Protein AF-A0A807N5H0-F1 (afdb_monomer_lite)

Radius of gyration: 20.41 Å; chains: 1; bounding box: 46×22×78 Å

Secondary structure (DSSP, 8-state):
---HHHHHHHHHHHHHHHHHHS--B-----S-GGG---------BTT-SS-GGG---HHHHHHHHHHHHHHHHHHHHHHSS--HHHHHHHHHHHHHHHHHHHHH----GGGGHHHHHHHHHHHHHHHHHHHHHHHHHHHHHHHHHT-

Structure (mmCIF, N/CA/C/O backbone):
data_AF-A0A807N5H0-F1
#
_entry.id   AF-A0A807N5H0-F1
#
loop_
_atom_site.group_PDB
_atom_site.id
_atom_site.type_symbol
_atom_site.label_atom_id
_atom_site.label_alt_id
_atom_site.label_comp_id
_atom_site.label_asym_id
_atom_site.label_entity_id
_atom_site.label_seq_id
_atom_site.pdbx_PDB_ins_code
_atom_site.Cartn_x
_atom_site.Cartn_y
_atom_site.Cartn_z
_atom_site.occupancy
_atom_site.B_iso_or_equiv
_atom_site.auth_seq_id
_atom_site.auth_comp_id
_atom_site.auth_asym_id
_atom_site.auth_atom_id
_atom_site.pdbx_PDB_model_num
ATOM 1 N N . MET A 1 1 ? -18.962 -4.324 16.996 1.00 53.59 1 MET A N 1
ATOM 2 C CA . MET A 1 1 ? -19.120 -3.807 15.615 1.00 53.59 1 MET A CA 1
ATOM 3 C C . MET A 1 1 ? -18.219 -4.631 14.702 1.00 53.59 1 MET A C 1
ATOM 5 O O . MET A 1 1 ? -17.101 -4.920 15.112 1.00 53.59 1 MET A O 1
ATOM 9 N N . LYS A 1 2 ? -18.699 -5.095 13.535 1.00 61.84 2 LYS A N 1
ATOM 10 C CA . LYS A 1 2 ? -17.881 -5.902 12.603 1.00 61.84 2 LYS A CA 1
ATOM 11 C C . LYS A 1 2 ? -16.614 -5.105 12.244 1.00 61.84 2 LYS A C 1
ATOM 13 O O . LYS A 1 2 ? -16.698 -3.897 12.076 1.00 61.84 2 LYS A O 1
ATOM 18 N N . ARG A 1 3 ? -15.444 -5.746 12.161 1.00 73.44 3 ARG A N 1
ATOM 19 C CA . ARG A 1 3 ? -14.145 -5.116 11.812 1.00 73.44 3 ARG A CA 1
ATOM 20 C C . ARG A 1 3 ? -13.911 -5.039 10.292 1.00 73.44 3 ARG A C 1
ATOM 22 O O . ARG A 1 3 ? -12.782 -4.969 9.825 1.00 73.44 3 ARG A O 1
ATOM 29 N N . TRP A 1 4 ? -14.999 -5.050 9.524 1.00 85.31 4 TRP A N 1
ATOM 30 C CA . TRP A 1 4 ? -15.064 -4.946 8.063 1.00 85.31 4 TRP A CA 1
ATOM 31 C C . TRP A 1 4 ? -14.181 -3.853 7.451 1.00 85.31 4 TRP A C 1
ATOM 33 O O . TRP A 1 4 ? -13.435 -4.163 6.534 1.00 85.31 4 TRP A O 1
ATOM 43 N N . LEU A 1 5 ? -14.191 -2.617 7.966 1.00 87.50 5 LEU A N 1
ATOM 44 C CA . LEU A 1 5 ? -13.346 -1.539 7.425 1.00 87.50 5 LEU A CA 1
ATOM 45 C C . LEU A 1 5 ? -11.851 -1.866 7.524 1.00 87.50 5 LEU A C 1
ATOM 47 O O . LEU A 1 5 ? -11.116 -1.656 6.565 1.00 87.50 5 LEU A O 1
ATOM 51 N N . GLY A 1 6 ? -11.415 -2.432 8.652 1.00 86.50 6 GLY A N 1
ATOM 52 C CA . GLY A 1 6 ? -10.033 -2.875 8.806 1.00 86.50 6 GLY A CA 1
ATOM 53 C C . GLY A 1 6 ? -9.691 -4.044 7.885 1.00 86.50 6 GLY A C 1
ATOM 54 O O . GLY A 1 6 ? -8.608 -4.067 7.310 1.00 86.50 6 GLY A O 1
ATOM 55 N N . ALA A 1 7 ? -10.610 -4.998 7.706 1.00 89.94 7 ALA A N 1
ATOM 56 C CA . ALA A 1 7 ? -10.403 -6.118 6.788 1.00 89.94 7 ALA A CA 1
ATOM 57 C C . ALA A 1 7 ? -10.258 -5.634 5.337 1.00 89.94 7 ALA A C 1
ATOM 59 O O . ALA A 1 7 ? -9.343 -6.057 4.640 1.00 89.94 7 ALA A O 1
ATOM 60 N N . VAL A 1 8 ? -11.104 -4.691 4.913 1.00 91.50 8 VAL A N 1
ATOM 61 C CA . VAL A 1 8 ? -11.033 -4.056 3.589 1.00 91.50 8 VAL A CA 1
ATOM 62 C C . VAL A 1 8 ? -9.710 -3.306 3.407 1.00 91.50 8 VAL A C 1
ATOM 64 O O . VAL A 1 8 ? -9.056 -3.478 2.382 1.00 91.50 8 VAL A O 1
ATOM 67 N N . ALA A 1 9 ? -9.268 -2.542 4.413 1.00 90.25 9 ALA A N 1
ATOM 68 C CA . ALA A 1 9 ? -7.985 -1.842 4.362 1.00 90.25 9 ALA A CA 1
ATOM 69 C C . ALA A 1 9 ? -6.807 -2.812 4.172 1.00 90.25 9 ALA A C 1
ATOM 71 O O . ALA A 1 9 ? -5.931 -2.566 3.342 1.00 90.25 9 ALA A O 1
ATOM 72 N N . VAL A 1 10 ? -6.807 -3.942 4.888 1.00 92.38 10 VAL A N 1
ATOM 73 C CA . VAL A 1 10 ? -5.768 -4.975 4.752 1.00 92.38 10 VAL A CA 1
ATOM 74 C C . VAL A 1 10 ? -5.821 -5.651 3.385 1.00 92.38 10 VAL A C 1
ATOM 76 O O . VAL A 1 10 ? -4.774 -5.826 2.773 1.00 92.38 10 VAL A O 1
ATOM 79 N N . VAL A 1 11 ? -7.009 -5.984 2.874 1.00 93.94 11 VAL A N 1
ATOM 80 C CA . VAL A 1 11 ? -7.160 -6.585 1.537 1.00 93.94 11 VAL A CA 1
ATOM 81 C C . VAL A 1 11 ? -6.594 -5.666 0.457 1.00 93.94 11 VAL A C 1
ATOM 83 O O . VAL A 1 11 ? -5.825 -6.127 -0.382 1.00 93.94 11 VAL A O 1
ATOM 86 N N . PHE A 1 12 ? -6.900 -4.366 0.503 1.00 92.75 12 PHE A N 1
ATOM 87 C CA . PHE A 1 12 ? -6.328 -3.407 -0.444 1.00 92.75 12 PHE A CA 1
ATOM 88 C C . PHE A 1 12 ? -4.811 -3.269 -0.301 1.00 92.75 12 PHE A C 1
ATOM 90 O O . PHE A 1 12 ? -4.119 -3.236 -1.314 1.00 92.75 12 PHE A O 1
ATOM 97 N N . ALA A 1 13 ? -4.283 -3.243 0.926 1.00 89.94 13 ALA A N 1
ATOM 98 C CA . ALA A 1 13 ? -2.841 -3.156 1.151 1.00 89.94 13 ALA A CA 1
ATOM 99 C C . ALA A 1 13 ? -2.106 -4.390 0.601 1.00 89.94 13 ALA A C 1
ATOM 101 O O . ALA A 1 13 ? -1.120 -4.256 -0.118 1.00 89.94 13 ALA A O 1
ATOM 102 N N . VAL A 1 14 ? -2.614 -5.593 0.890 1.00 93.12 14 VAL A N 1
ATOM 103 C CA . VAL A 1 14 ? -2.054 -6.853 0.379 1.00 93.12 14 VAL A CA 1
ATOM 104 C C . VAL A 1 14 ? -2.151 -6.904 -1.142 1.00 93.12 14 VAL A C 1
ATOM 106 O O . VAL A 1 14 ? -1.162 -7.220 -1.794 1.00 93.12 14 VAL A O 1
ATOM 109 N N . GLY A 1 15 ? -3.300 -6.538 -1.716 1.00 89.75 15 GLY A N 1
ATOM 110 C CA . GLY A 1 15 ? -3.468 -6.443 -3.166 1.00 89.75 15 GLY A CA 1
ATOM 111 C C . GLY A 1 15 ? -2.465 -5.480 -3.800 1.00 89.75 15 GLY A C 1
ATOM 112 O O . GLY A 1 15 ? -1.842 -5.822 -4.798 1.00 89.75 15 GLY A O 1
ATOM 113 N N . GLY A 1 16 ? -2.242 -4.316 -3.183 1.00 85.75 16 GLY A N 1
ATOM 114 C CA . GLY A 1 16 ? -1.235 -3.353 -3.622 1.00 85.75 16 GLY A CA 1
ATOM 115 C C . GLY A 1 16 ? 0.179 -3.936 -3.608 1.00 85.75 16 GLY A C 1
ATOM 116 O O . GLY A 1 16 ? 0.886 -3.808 -4.601 1.00 85.75 16 GLY A O 1
ATOM 117 N N . VAL A 1 17 ? 0.577 -4.624 -2.529 1.00 87.94 17 VAL A N 1
ATOM 118 C CA . VAL A 1 17 ? 1.897 -5.281 -2.440 1.00 87.94 17 VAL A CA 1
ATOM 119 C C . VAL A 1 17 ? 2.036 -6.381 -3.490 1.00 87.94 17 VAL A C 1
ATOM 121 O O . VAL A 1 17 ? 3.078 -6.491 -4.123 1.00 87.94 17 VAL A O 1
ATOM 124 N N . VAL A 1 18 ? 0.994 -7.184 -3.715 1.00 87.44 18 VAL A N 1
ATOM 125 C CA . VAL A 1 18 ? 1.017 -8.222 -4.755 1.00 87.44 18 VAL A CA 1
ATOM 126 C C . VAL A 1 18 ? 1.212 -7.593 -6.129 1.00 87.44 18 VAL A C 1
ATOM 128 O O . VAL A 1 18 ? 2.074 -8.042 -6.872 1.00 87.44 18 VAL A O 1
ATOM 131 N N . VAL A 1 19 ? 0.475 -6.528 -6.447 1.00 82.00 19 VAL A N 1
ATOM 132 C CA . VAL A 1 19 ? 0.621 -5.801 -7.716 1.00 82.00 19 VAL A CA 1
ATOM 133 C C . VAL A 1 19 ? 2.030 -5.222 -7.871 1.00 82.00 19 VAL A C 1
ATOM 135 O O . VAL A 1 19 ? 2.587 -5.302 -8.959 1.00 82.00 19 VAL A O 1
ATOM 138 N N . MET A 1 20 ? 2.631 -4.715 -6.791 1.00 78.56 20 MET A N 1
ATOM 139 C CA . MET A 1 20 ? 4.030 -4.268 -6.774 1.00 78.56 20 MET A CA 1
ATOM 140 C C . MET A 1 20 ? 5.035 -5.407 -7.030 1.00 78.56 20 MET A C 1
ATOM 142 O O . MET A 1 20 ? 6.128 -5.160 -7.516 1.00 78.56 20 MET A O 1
ATOM 146 N N . LEU A 1 21 ? 4.701 -6.658 -6.710 1.00 77.69 21 LEU A N 1
ATOM 147 C CA . LEU A 1 21 ? 5.579 -7.812 -6.948 1.00 77.69 21 LEU A CA 1
ATOM 148 C C . LEU A 1 21 ? 5.399 -8.439 -8.337 1.00 77.69 21 LEU A C 1
ATOM 150 O O . LEU A 1 21 ? 6.204 -9.290 -8.723 1.00 77.69 21 LEU A O 1
ATOM 154 N N . LEU A 1 22 ? 4.346 -8.079 -9.078 1.00 72.62 22 LEU A N 1
ATOM 155 C CA . LEU A 1 22 ? 4.090 -8.676 -10.383 1.00 72.62 22 LEU A CA 1
ATOM 156 C C . LEU A 1 22 ? 5.059 -8.114 -11.435 1.00 72.62 22 LEU A C 1
ATOM 158 O O . LEU A 1 22 ? 5.166 -6.897 -11.582 1.00 72.62 22 LEU A O 1
ATOM 162 N N . PRO A 1 23 ? 5.718 -8.981 -12.228 1.00 55.94 23 PRO A N 1
ATOM 163 C CA . PRO A 1 23 ? 6.517 -8.544 -13.357 1.00 55.94 23 PRO A CA 1
ATOM 164 C C . PRO A 1 23 ? 5.582 -8.005 -14.434 1.00 55.94 23 PRO A C 1
ATOM 166 O O . PRO A 1 23 ? 4.897 -8.739 -15.144 1.00 55.94 23 PRO A O 1
ATOM 169 N N . THR A 1 24 ? 5.543 -6.695 -14.557 1.00 54.00 24 THR A N 1
ATOM 170 C CA . THR A 1 24 ? 4.715 -6.014 -15.537 1.00 54.00 24 THR A CA 1
ATOM 171 C C . THR A 1 24 ? 5.560 -5.639 -16.735 1.00 54.00 24 THR A C 1
ATOM 173 O O . THR A 1 24 ? 6.256 -4.626 -16.747 1.00 54.00 24 THR A O 1
ATOM 176 N N . LEU A 1 25 ? 5.532 -6.509 -17.734 1.00 49.28 25 LEU A N 1
ATOM 177 C CA . LEU A 1 25 ? 6.178 -6.269 -19.012 1.00 49.28 25 LEU A CA 1
ATOM 178 C C . LEU A 1 25 ? 5.384 -5.190 -19.756 1.00 49.28 25 LEU A C 1
ATOM 180 O O . LEU A 1 25 ? 4.268 -5.447 -20.206 1.00 49.28 25 LEU A O 1
ATOM 184 N N . GLU A 1 26 ? 5.945 -3.995 -19.924 1.00 45.53 26 GLU A N 1
ATOM 185 C CA . GLU A 1 26 ? 5.487 -3.131 -21.010 1.00 45.53 26 GLU A CA 1
ATOM 186 C C . GLU A 1 26 ? 5.977 -3.721 -22.332 1.00 45.53 26 GLU A C 1
ATOM 188 O O . GLU A 1 26 ? 7.122 -3.528 -22.736 1.00 45.53 26 GLU A O 1
ATOM 193 N N . MET A 1 27 ? 5.108 -4.465 -23.020 1.00 43.78 27 MET A N 1
ATOM 194 C CA . MET A 1 27 ? 5.329 -4.749 -24.435 1.00 43.78 27 MET A CA 1
ATOM 195 C C . MET A 1 27 ? 5.195 -3.429 -25.201 1.00 43.78 27 MET A C 1
ATOM 197 O O . MET A 1 27 ? 4.091 -2.984 -25.514 1.00 43.78 27 MET A O 1
ATOM 201 N N . ARG A 1 28 ? 6.320 -2.775 -25.496 1.00 45.94 28 ARG A N 1
ATOM 202 C CA . ARG A 1 28 ? 6.358 -1.690 -26.480 1.00 45.94 28 ARG A CA 1
ATOM 203 C C . ARG A 1 28 ? 6.138 -2.284 -27.875 1.00 45.94 28 ARG A C 1
ATOM 205 O O . ARG A 1 28 ? 7.092 -2.635 -28.553 1.00 45.94 28 ARG A O 1
ATOM 212 N N . TRP A 1 29 ? 4.886 -2.350 -28.322 1.00 44.28 29 TRP A N 1
ATOM 213 C CA . TRP A 1 29 ? 4.496 -2.731 -29.692 1.00 44.28 29 TRP A CA 1
ATOM 214 C C . TRP A 1 29 ? 4.761 -1.623 -30.733 1.00 44.28 29 TRP A C 1
ATOM 216 O O . TRP A 1 29 ? 4.001 -1.457 -31.680 1.00 44.28 29 TRP A O 1
ATOM 226 N N . LEU A 1 30 ? 5.807 -0.811 -30.560 1.00 47.88 30 LEU A N 1
ATOM 227 C CA . LEU A 1 30 ? 6.055 0.355 -31.422 1.00 47.88 30 LEU A CA 1
ATOM 228 C C . LEU A 1 30 ? 6.751 0.017 -32.750 1.00 47.88 30 LEU A C 1
ATOM 230 O O . LEU A 1 30 ? 7.107 0.931 -33.488 1.00 47.88 30 LEU A O 1
ATOM 234 N N . VAL A 1 31 ? 6.945 -1.263 -33.072 1.00 50.22 31 VAL A N 1
ATOM 235 C CA . VAL A 1 31 ? 7.528 -1.677 -34.352 1.00 50.22 31 VAL A CA 1
ATOM 236 C C . VAL A 1 31 ? 6.663 -2.764 -34.971 1.00 50.22 31 VAL A C 1
ATOM 238 O O . VAL A 1 31 ? 6.346 -3.764 -34.330 1.00 50.22 31 VAL A O 1
ATOM 241 N N . ASP A 1 32 ? 6.266 -2.525 -36.218 1.00 47.22 32 ASP A N 1
ATOM 242 C CA . ASP A 1 32 ? 5.498 -3.445 -37.046 1.00 47.22 32 ASP A CA 1
ATOM 243 C C . ASP A 1 32 ? 6.245 -4.795 -37.172 1.00 47.22 32 ASP A C 1
ATOM 245 O O . ASP A 1 32 ? 7.396 -4.816 -37.627 1.00 47.22 32 ASP A O 1
ATOM 249 N N . PRO A 1 33 ? 5.638 -5.926 -36.760 1.00 51.06 33 PRO A N 1
ATOM 250 C CA . PRO A 1 33 ? 6.277 -7.244 -36.787 1.00 51.06 33 PRO A CA 1
ATOM 251 C C . PRO A 1 33 ? 6.634 -7.736 -38.201 1.00 51.06 33 PRO A C 1
ATOM 253 O O . PRO A 1 33 ? 7.370 -8.713 -38.330 1.00 51.06 33 PRO A O 1
ATOM 256 N N . SER A 1 34 ? 6.173 -7.066 -39.263 1.00 58.22 34 SER A N 1
ATOM 257 C CA . SER A 1 34 ? 6.5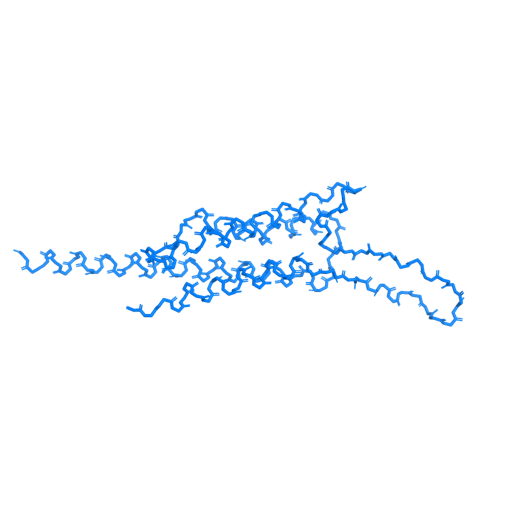59 -7.362 -40.650 1.00 58.22 34 SER A CA 1
ATOM 258 C C . SER A 1 34 ? 7.999 -6.964 -41.013 1.00 58.22 34 SER A C 1
ATOM 260 O O . SER A 1 34 ? 8.509 -7.402 -42.042 1.00 58.22 34 SER A O 1
ATOM 262 N N . LEU A 1 35 ? 8.684 -6.177 -40.174 1.00 61.47 35 LEU A N 1
ATOM 263 C CA . LEU A 1 35 ? 10.023 -5.647 -40.467 1.00 61.47 35 LEU A CA 1
ATOM 264 C C . LEU A 1 35 ? 11.181 -6.599 -40.115 1.00 61.47 35 LEU A C 1
ATOM 266 O O . LEU A 1 35 ? 12.333 -6.263 -40.373 1.00 61.47 35 LEU A O 1
ATOM 270 N N . GLY A 1 36 ? 10.912 -7.775 -39.532 1.00 52.00 36 GLY A N 1
ATOM 271 C CA . GLY A 1 36 ? 11.926 -8.819 -39.295 1.00 52.00 36 GLY A CA 1
ATOM 272 C C . GLY A 1 36 ? 13.061 -8.445 -38.329 1.00 52.00 36 GLY A C 1
ATOM 273 O O . GLY A 1 36 ? 14.027 -9.192 -38.198 1.00 52.00 36 GLY A O 1
ATOM 274 N N . VAL A 1 37 ? 12.963 -7.303 -37.646 1.00 54.66 37 VAL A N 1
ATOM 275 C CA . VAL A 1 37 ? 13.919 -6.882 -36.620 1.00 54.66 37 VAL A CA 1
ATOM 276 C C . VAL A 1 37 ? 13.575 -7.625 -35.333 1.00 54.66 37 VAL A C 1
ATOM 278 O O . VAL A 1 37 ? 12.483 -7.437 -34.795 1.00 54.66 37 VAL A O 1
ATOM 281 N N . GLU A 1 38 ? 14.489 -8.467 -34.834 1.00 48.28 38 GLU A N 1
ATOM 282 C CA . GLU A 1 38 ? 14.388 -9.019 -33.479 1.00 48.28 38 GLU A CA 1
ATOM 283 C C . GLU A 1 38 ? 14.217 -7.852 -32.508 1.00 48.28 38 GLU A C 1
ATOM 285 O O . GLU A 1 38 ? 15.120 -7.037 -32.308 1.00 48.28 38 GLU A O 1
ATOM 290 N N . MET A 1 39 ? 13.010 -7.716 -31.958 1.00 47.00 39 MET A N 1
ATOM 291 C CA . MET A 1 39 ? 12.706 -6.623 -31.053 1.00 47.00 39 MET A CA 1
ATOM 292 C C . MET A 1 39 ? 13.625 -6.764 -29.839 1.00 47.00 39 MET A C 1
ATOM 294 O O . MET A 1 39 ? 13.580 -7.812 -29.184 1.00 47.00 39 MET A O 1
ATOM 298 N N . PRO A 1 40 ? 14.413 -5.740 -29.458 1.00 45.41 40 PRO A N 1
ATOM 299 C CA . PRO A 1 40 ? 14.953 -5.719 -28.118 1.00 45.41 40 PRO A CA 1
ATOM 300 C C . PRO A 1 40 ? 13.736 -5.640 -27.201 1.00 45.41 40 PRO A C 1
ATOM 302 O O . PRO A 1 40 ? 13.116 -4.582 -27.059 1.00 45.41 40 PRO A O 1
ATOM 305 N N . MET A 1 41 ? 13.350 -6.777 -26.615 1.00 42.31 41 MET A N 1
ATOM 306 C CA . MET A 1 41 ? 12.428 -6.800 -25.492 1.00 42.31 41 MET A CA 1
ATOM 307 C C . MET A 1 41 ? 13.108 -6.001 -24.388 1.00 42.31 41 MET A C 1
ATOM 309 O O . MET A 1 41 ? 13.872 -6.523 -23.579 1.00 42.31 41 MET A O 1
ATOM 313 N N . THR A 1 42 ? 12.871 -4.696 -24.380 1.00 43.44 42 THR A N 1
ATOM 314 C CA . THR A 1 42 ? 1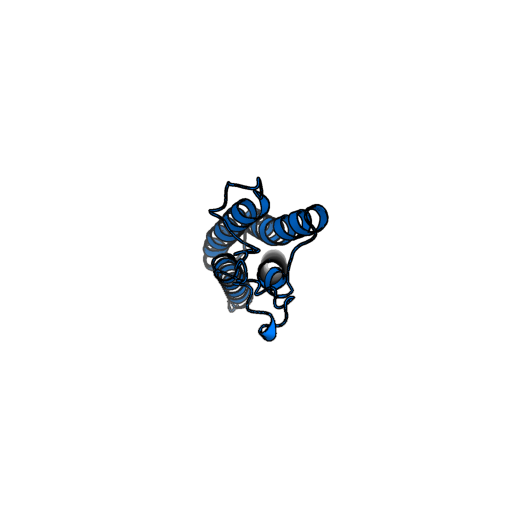3.225 -3.846 -23.262 1.00 43.44 42 THR A CA 1
ATOM 315 C C . THR A 1 42 ? 12.276 -4.276 -22.158 1.00 43.44 42 THR A C 1
ATOM 317 O O . THR A 1 42 ? 11.121 -3.866 -22.116 1.00 43.44 42 THR A O 1
ATOM 320 N N . ARG A 1 43 ? 12.739 -5.195 -21.295 1.00 47.00 43 ARG A N 1
ATOM 321 C CA . ARG A 1 43 ? 12.108 -5.477 -20.003 1.00 47.00 43 ARG A CA 1
ATOM 322 C C . ARG A 1 43 ? 12.113 -4.167 -19.222 1.00 47.00 43 ARG A C 1
ATOM 324 O O . ARG A 1 43 ? 13.033 -3.876 -18.467 1.00 47.00 43 ARG A O 1
ATOM 331 N N . HIS A 1 44 ? 11.110 -3.336 -19.443 1.00 44.22 44 HIS A N 1
ATOM 332 C CA . HIS A 1 44 ? 10.804 -2.220 -18.574 1.00 44.22 44 HIS A CA 1
ATOM 333 C C . HIS A 1 44 ? 9.728 -2.708 -17.628 1.00 44.22 44 HIS A C 1
ATOM 335 O O . HIS A 1 44 ? 8.534 -2.633 -17.897 1.00 44.22 44 HIS A O 1
ATOM 341 N N . SER A 1 45 ? 10.201 -3.300 -16.535 1.00 51.28 45 SER A N 1
ATOM 342 C CA . SER A 1 45 ? 9.382 -3.458 -15.352 1.00 51.28 45 SER A CA 1
ATOM 343 C C . SER A 1 45 ? 9.220 -2.062 -14.747 1.00 51.28 45 SER A C 1
ATOM 345 O O . SER A 1 45 ? 10.201 -1.419 -14.367 1.00 51.28 45 SER A O 1
ATOM 347 N N . TRP A 1 46 ? 7.989 -1.549 -14.712 1.00 55.66 46 TRP A N 1
ATOM 348 C CA . TRP A 1 46 ? 7.681 -0.287 -14.031 1.00 55.66 46 TRP A CA 1
ATOM 349 C C . TRP A 1 46 ? 7.821 -0.400 -12.505 1.00 55.66 46 TRP A C 1
ATOM 351 O O . TRP A 1 46 ? 7.778 0.612 -11.809 1.00 55.66 46 TRP A O 1
ATOM 361 N N . PHE A 1 47 ? 8.045 -1.616 -11.996 1.00 54.94 47 PHE A N 1
ATOM 362 C CA . PHE A 1 47 ? 8.335 -1.912 -10.605 1.00 54.94 47 PHE A CA 1
ATOM 363 C C . PHE A 1 47 ? 9.359 -3.051 -10.521 1.00 54.94 47 PHE A C 1
ATOM 365 O O . PHE A 1 47 ? 9.022 -4.206 -10.275 1.00 54.94 47 PHE A O 1
ATOM 372 N N . ASP A 1 48 ? 10.628 -2.760 -10.813 1.00 55.97 48 ASP A N 1
ATOM 373 C CA . ASP A 1 48 ? 11.703 -3.734 -10.623 1.00 55.97 48 ASP A CA 1
ATOM 374 C C . ASP A 1 48 ? 12.430 -3.446 -9.306 1.00 55.97 48 ASP A C 1
ATOM 376 O O . ASP A 1 48 ? 13.284 -2.558 -9.256 1.00 55.97 48 ASP A O 1
ATOM 380 N N . PRO A 1 49 ? 12.101 -4.159 -8.216 1.00 49.59 49 PRO A N 1
ATOM 381 C CA . PRO A 1 49 ? 12.766 -3.948 -6.938 1.00 49.59 49 PRO A CA 1
ATOM 382 C C . PRO A 1 49 ? 14.229 -4.431 -6.939 1.00 49.59 49 PRO A C 1
ATOM 384 O O . PRO A 1 49 ? 14.927 -4.196 -5.955 1.00 49.59 49 PRO A O 1
ATOM 387 N N . LEU A 1 50 ? 14.694 -5.112 -7.999 1.00 47.25 50 LEU A N 1
ATOM 388 C CA . LEU A 1 50 ? 16.013 -5.751 -8.085 1.00 47.25 50 LEU A CA 1
ATOM 389 C C . LEU A 1 50 ? 16.931 -5.135 -9.159 1.00 47.25 50 LEU A C 1
ATOM 391 O O . LEU A 1 50 ? 18.146 -5.339 -9.103 1.00 47.25 50 LEU A O 1
ATOM 395 N N . LEU A 1 51 ? 16.405 -4.341 -10.101 1.00 48.41 51 LEU A N 1
ATOM 396 C CA . LEU A 1 51 ? 17.203 -3.558 -11.060 1.00 48.41 51 LEU A CA 1
ATOM 397 C C . LEU A 1 51 ? 17.827 -2.326 -10.380 1.00 48.41 51 LEU A C 1
ATOM 399 O O . LEU A 1 51 ? 17.448 -1.178 -10.602 1.00 48.41 51 LEU A O 1
ATOM 403 N N . LEU A 1 52 ? 18.881 -2.564 -9.599 1.00 48.38 52 LEU A N 1
ATOM 404 C CA . LEU A 1 52 ? 19.751 -1.514 -9.045 1.00 48.38 52 LEU A CA 1
ATOM 405 C C . LEU A 1 52 ? 20.510 -0.716 -10.129 1.00 48.38 52 LEU A C 1
ATOM 407 O O . LEU A 1 52 ? 21.124 0.305 -9.830 1.00 48.38 52 LEU A O 1
ATOM 411 N N . GLY A 1 53 ? 20.459 -1.154 -11.392 1.00 41.16 53 GLY A N 1
ATOM 412 C CA . GLY A 1 53 ? 21.274 -0.634 -12.494 1.00 41.16 53 GLY A CA 1
ATOM 413 C C . GLY A 1 53 ? 20.931 0.772 -13.005 1.00 41.16 53 GLY A C 1
ATOM 414 O O . GLY A 1 53 ? 21.702 1.303 -13.794 1.00 41.16 53 GLY A O 1
ATOM 415 N N . TYR A 1 54 ? 19.823 1.389 -12.572 1.00 48.81 54 TYR A N 1
ATOM 416 C CA . TYR A 1 54 ? 19.380 2.709 -13.070 1.00 48.81 54 TYR A CA 1
ATOM 417 C C . TYR A 1 54 ? 18.987 3.722 -11.977 1.00 48.81 54 TYR A C 1
ATOM 419 O O . TYR A 1 54 ? 18.293 4.694 -12.265 1.00 48.81 54 TYR A O 1
ATOM 427 N N . ALA A 1 55 ? 19.410 3.520 -10.721 1.00 50.53 55 ALA A N 1
ATOM 428 C CA . ALA A 1 55 ? 19.113 4.428 -9.598 1.00 50.53 55 ALA A CA 1
ATOM 429 C C . ALA A 1 55 ? 17.607 4.715 -9.359 1.00 50.53 55 ALA A C 1
ATOM 431 O O . ALA A 1 55 ? 17.247 5.719 -8.744 1.00 50.53 55 ALA A O 1
ATOM 432 N N . ARG A 1 56 ? 16.715 3.816 -9.800 1.00 59.16 56 ARG A N 1
ATOM 433 C CA . ARG A 1 56 ? 15.279 3.841 -9.484 1.00 59.16 56 ARG A CA 1
ATOM 434 C C . ARG A 1 56 ? 15.032 3.257 -8.092 1.00 59.16 56 ARG A C 1
ATOM 436 O O . ARG A 1 56 ? 14.665 2.097 -7.936 1.00 59.16 56 ARG A O 1
ATOM 443 N N . PHE A 1 57 ? 15.315 4.052 -7.060 1.00 68.00 57 PHE A N 1
ATOM 444 C CA . PHE A 1 57 ? 15.087 3.671 -5.658 1.00 68.00 57 PHE A CA 1
ATOM 445 C C . PHE A 1 57 ? 13.620 3.804 -5.226 1.00 68.00 57 PHE A C 1
ATOM 447 O O . PHE A 1 57 ? 13.233 3.292 -4.181 1.00 68.00 57 PHE A O 1
ATOM 454 N N . ASP A 1 58 ? 12.792 4.467 -6.025 1.00 72.69 58 ASP A N 1
ATOM 455 C CA . ASP A 1 58 ? 11.370 4.696 -5.790 1.00 72.69 58 ASP A CA 1
ATOM 456 C C . ASP A 1 58 ? 10.563 3.389 -5.706 1.00 72.69 58 ASP A C 1
ATOM 458 O O . ASP A 1 58 ? 9.790 3.199 -4.763 1.00 72.69 58 ASP A O 1
ATOM 462 N N . ALA A 1 59 ? 10.797 2.444 -6.619 1.00 72.12 59 ALA A N 1
ATOM 463 C CA . ALA A 1 59 ? 10.133 1.140 -6.604 1.00 72.12 59 ALA A CA 1
ATOM 464 C C . ALA A 1 59 ? 10.443 0.326 -5.324 1.00 72.12 59 ALA A C 1
ATOM 466 O O . ALA A 1 59 ? 9.506 0.044 -4.567 1.00 72.12 59 ALA A O 1
ATOM 467 N N . PRO A 1 60 ? 11.710 0.007 -4.982 1.00 75.56 60 PRO A N 1
ATOM 468 C CA . PRO A 1 60 ? 12.014 -0.747 -3.765 1.00 75.56 60 PRO A CA 1
ATOM 469 C C . PRO A 1 60 ? 11.623 0.003 -2.482 1.00 75.56 60 PRO A C 1
ATOM 471 O O . PRO A 1 60 ? 11.133 -0.626 -1.543 1.00 75.56 60 PRO A O 1
ATOM 474 N N . LEU A 1 61 ? 11.752 1.336 -2.428 1.00 81.75 61 LEU A N 1
ATOM 475 C CA . LEU A 1 61 ? 11.302 2.117 -1.268 1.00 81.75 61 LEU A CA 1
ATOM 476 C C . LEU A 1 61 ? 9.785 2.042 -1.079 1.00 81.75 61 LEU A C 1
ATOM 478 O O . LEU A 1 61 ? 9.315 1.860 0.046 1.00 81.75 61 LEU A O 1
ATOM 482 N N . SER A 1 62 ? 9.012 2.144 -2.161 1.00 84.12 62 SER A N 1
ATOM 483 C CA . SER A 1 62 ? 7.555 2.029 -2.078 1.00 84.12 62 SER A CA 1
ATOM 484 C C . SER A 1 62 ? 7.104 0.615 -1.696 1.00 84.12 62 SER A C 1
ATOM 486 O O . SER A 1 62 ? 6.144 0.477 -0.940 1.00 84.12 62 SER A O 1
ATOM 488 N N . LEU A 1 63 ? 7.838 -0.424 -2.117 1.00 85.88 63 LEU A N 1
ATOM 489 C CA . LEU A 1 63 ? 7.585 -1.807 -1.712 1.00 85.88 63 LEU A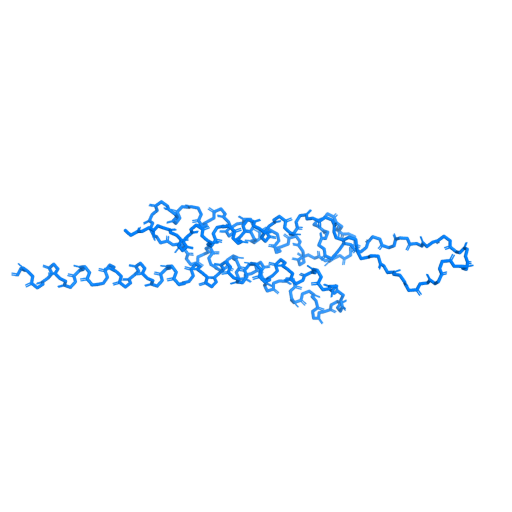 CA 1
ATOM 490 C C . LEU A 1 63 ? 7.812 -1.995 -0.215 1.00 85.88 63 LEU A C 1
ATOM 492 O O . LEU A 1 63 ? 6.952 -2.535 0.477 1.00 85.88 63 LEU A O 1
ATOM 496 N N . ILE A 1 64 ? 8.951 -1.516 0.294 1.00 88.62 64 ILE A N 1
ATOM 497 C CA . ILE A 1 64 ? 9.275 -1.569 1.724 1.00 88.62 64 ILE A CA 1
ATOM 498 C C . ILE A 1 64 ? 8.204 -0.825 2.525 1.00 88.62 64 ILE A C 1
ATOM 500 O O . ILE A 1 64 ? 7.699 -1.353 3.517 1.00 88.62 64 ILE A O 1
ATOM 504 N N . ALA A 1 65 ? 7.806 0.366 2.071 1.00 89.56 65 ALA A N 1
ATOM 505 C CA . ALA A 1 65 ? 6.742 1.140 2.699 1.00 89.56 65 ALA A CA 1
ATOM 506 C C . ALA A 1 65 ? 5.393 0.397 2.671 1.00 89.56 65 ALA A C 1
ATOM 508 O O . ALA A 1 65 ? 4.703 0.344 3.689 1.00 89.56 65 ALA A O 1
ATOM 509 N N . GLY A 1 66 ? 5.035 -0.235 1.550 1.00 89.06 66 GLY A N 1
ATOM 510 C CA . GLY A 1 66 ? 3.802 -1.009 1.401 1.00 89.06 66 GLY A CA 1
ATOM 511 C C . GLY A 1 66 ? 3.762 -2.222 2.329 1.00 89.06 66 GLY A C 1
ATOM 512 O O . GLY A 1 66 ? 2.793 -2.412 3.065 1.00 89.06 66 GLY A O 1
ATOM 513 N N . VAL A 1 67 ? 4.847 -3.000 2.372 1.00 92.19 67 VAL A N 1
ATOM 514 C CA . VAL A 1 67 ? 4.997 -4.160 3.266 1.00 92.19 67 VAL A CA 1
ATOM 515 C C . VAL A 1 67 ? 4.945 -3.730 4.732 1.00 92.19 67 VAL A C 1
ATOM 517 O O . VAL A 1 67 ? 4.208 -4.324 5.522 1.00 92.19 67 VAL A O 1
ATOM 520 N N . ALA A 1 68 ? 5.658 -2.662 5.102 1.00 92.38 68 ALA A N 1
ATOM 521 C CA . ALA A 1 68 ? 5.601 -2.104 6.450 1.00 92.38 68 ALA A CA 1
ATOM 522 C C . ALA A 1 68 ? 4.175 -1.652 6.813 1.00 92.38 68 ALA A C 1
ATOM 524 O O . ALA A 1 68 ? 3.690 -1.960 7.902 1.00 92.38 68 ALA A O 1
ATOM 525 N N . GLY A 1 69 ? 3.468 -0.993 5.889 1.00 89.44 69 GLY A N 1
ATOM 526 C CA . GLY A 1 69 ? 2.073 -0.583 6.054 1.00 89.44 69 GLY A CA 1
ATOM 527 C C . GLY A 1 69 ? 1.132 -1.761 6.316 1.00 89.44 69 GLY A C 1
ATOM 528 O O . GLY A 1 69 ? 0.340 -1.710 7.259 1.00 89.44 69 GLY A O 1
ATOM 529 N N . VAL A 1 70 ? 1.262 -2.854 5.552 1.00 92.25 70 VAL A N 1
ATOM 530 C CA . VAL A 1 70 ? 0.508 -4.104 5.766 1.00 92.25 70 VAL A CA 1
ATOM 531 C C . VAL A 1 70 ? 0.782 -4.673 7.158 1.00 92.25 70 VAL A C 1
ATOM 533 O O . VAL A 1 70 ? -0.155 -4.932 7.917 1.00 92.25 70 VAL A O 1
ATOM 536 N N . ILE A 1 71 ? 2.057 -4.846 7.520 1.00 92.69 71 ILE A N 1
ATOM 537 C CA . ILE A 1 71 ? 2.451 -5.447 8.802 1.00 92.69 71 ILE A CA 1
ATOM 538 C C . ILE A 1 71 ? 1.923 -4.614 9.973 1.00 92.69 71 ILE A C 1
ATOM 540 O O . ILE A 1 71 ? 1.394 -5.169 10.935 1.00 92.69 71 ILE A O 1
ATOM 544 N N . LEU A 1 72 ? 2.011 -3.285 9.888 1.00 91.56 72 LEU A N 1
ATOM 545 C CA . LEU A 1 72 ? 1.559 -2.376 10.941 1.00 91.56 72 LEU A CA 1
ATOM 546 C C . LEU A 1 72 ? 0.026 -2.230 11.008 1.00 91.56 72 LEU A C 1
ATOM 548 O O . LEU A 1 72 ? -0.502 -1.885 12.069 1.00 91.56 72 LEU A O 1
ATOM 552 N N . LEU A 1 73 ? -0.702 -2.533 9.926 1.00 89.12 73 LEU A N 1
ATOM 553 C CA . LEU A 1 73 ? -2.169 -2.592 9.908 1.00 89.12 73 LEU A CA 1
ATOM 554 C C . LEU A 1 73 ? -2.723 -3.812 10.664 1.00 89.12 73 LEU A C 1
ATOM 556 O O . LEU A 1 73 ? -3.762 -3.709 11.323 1.00 89.12 73 LEU A O 1
ATOM 560 N N . LEU A 1 74 ? -2.040 -4.961 10.600 1.00 89.62 74 LEU A N 1
ATOM 561 C CA . LEU A 1 74 ? -2.512 -6.227 11.182 1.00 89.62 74 LEU A CA 1
ATOM 562 C C . LEU A 1 74 ? -2.778 -6.154 12.702 1.00 89.62 74 LEU A C 1
ATOM 564 O O . LEU A 1 74 ? -3.838 -6.615 13.138 1.00 89.62 74 LEU A O 1
ATOM 568 N N . PRO A 1 75 ? -1.914 -5.546 13.544 1.00 87.38 75 PRO A N 1
ATOM 569 C CA . PRO A 1 75 ? -2.213 -5.326 14.959 1.00 87.38 75 PRO A CA 1
ATOM 570 C C . PRO A 1 75 ? -3.476 -4.495 15.190 1.00 87.38 75 PRO A C 1
ATOM 572 O O . PRO A 1 75 ? -4.201 -4.744 16.157 1.00 87.38 75 PRO A O 1
ATOM 575 N N . GLY A 1 76 ? -3.770 -3.544 14.296 1.00 80.75 76 GLY A N 1
ATOM 576 C CA . GLY A 1 76 ? -4.981 -2.730 14.356 1.00 80.75 76 GLY A CA 1
ATOM 577 C C . GLY A 1 76 ? -6.241 -3.587 14.294 1.00 80.75 76 GLY A C 1
ATOM 578 O O . GLY A 1 76 ? -7.202 -3.321 15.015 1.00 80.75 76 GLY A O 1
ATOM 579 N N . LEU A 1 77 ? -6.219 -4.692 13.532 1.00 84.00 77 LEU A N 1
ATOM 580 C CA . LEU A 1 77 ? -7.366 -5.600 13.430 1.00 84.00 77 LEU A CA 1
ATOM 581 C C . LEU A 1 77 ? -7.677 -6.270 14.761 1.00 84.00 77 LEU A C 1
ATOM 583 O O . LEU A 1 77 ? -8.816 -6.665 14.975 1.00 84.00 77 LEU A O 1
ATOM 587 N N . ARG A 1 78 ? -6.691 -6.420 15.652 1.00 82.06 78 ARG A N 1
ATOM 588 C CA . ARG A 1 78 ? -6.881 -6.984 16.995 1.00 82.06 78 ARG A CA 1
ATOM 589 C C . ARG A 1 78 ? -7.211 -5.906 18.023 1.00 82.06 78 ARG A C 1
ATOM 591 O O . ARG A 1 78 ? -8.126 -6.109 18.819 1.00 82.06 78 ARG A O 1
ATOM 598 N N . ARG A 1 79 ? -6.490 -4.779 17.979 1.00 78.81 79 ARG A N 1
ATOM 599 C CA . ARG A 1 79 ? -6.568 -3.676 18.955 1.00 78.81 79 ARG A CA 1
ATOM 600 C C . ARG A 1 79 ? -7.753 -2.734 18.741 1.00 78.81 79 ARG A C 1
ATOM 602 O O . ARG A 1 79 ? -8.121 -2.021 19.663 1.00 78.81 79 ARG A O 1
ATOM 609 N N . GLY A 1 80 ? -8.377 -2.767 17.568 1.00 76.56 80 GLY A N 1
ATOM 610 C CA . GLY A 1 80 ? -9.567 -1.982 17.253 1.00 76.56 80 GLY A CA 1
ATOM 611 C C . GLY A 1 80 ? -9.272 -0.715 16.464 1.00 76.56 80 GLY A C 1
ATOM 612 O O . GLY A 1 80 ? -10.136 -0.314 15.707 1.00 76.56 80 GLY A O 1
ATOM 613 N N . SER A 1 81 ? -8.069 -0.140 16.530 1.00 80.62 81 SER A N 1
ATOM 614 C CA . SER A 1 81 ? -7.692 1.023 15.719 1.00 80.62 81 SER A CA 1
ATOM 615 C C . SER A 1 81 ? -6.337 0.827 15.026 1.00 80.62 81 SER A C 1
ATOM 617 O O . SER A 1 81 ? -5.414 0.256 15.617 1.00 80.62 81 SER A O 1
ATOM 619 N N . PRO A 1 82 ? -6.187 1.280 13.769 1.00 85.50 82 PRO A N 1
ATOM 620 C CA . PRO A 1 82 ? -4.905 1.264 13.078 1.00 85.50 82 PRO A CA 1
ATOM 621 C C . PRO A 1 82 ? -4.014 2.403 13.592 1.00 85.50 82 PRO A C 1
ATOM 623 O O . PRO A 1 82 ? -4.510 3.446 14.032 1.00 85.50 82 PRO A O 1
ATOM 626 N N . SER A 1 83 ? -2.695 2.209 13.532 1.00 89.62 83 SER A N 1
ATOM 627 C CA . SER A 1 83 ? -1.723 3.238 13.910 1.00 89.62 83 SER A CA 1
ATOM 628 C C . SER A 1 83 ? -1.554 4.278 12.798 1.00 89.62 83 SER A C 1
ATOM 630 O O . SER A 1 83 ? -1.620 3.957 11.611 1.00 89.62 83 SER A O 1
ATOM 632 N N . TRP A 1 84 ? -1.271 5.527 13.175 1.00 89.69 84 TRP A N 1
ATOM 633 C CA . TRP A 1 84 ? -0.934 6.580 12.208 1.00 89.69 84 TRP A CA 1
ATOM 634 C C . TRP A 1 84 ? 0.341 6.273 11.418 1.00 89.69 84 TRP A C 1
ATOM 636 O O . TRP A 1 84 ? 0.450 6.674 10.265 1.00 89.69 84 TRP A O 1
ATOM 646 N N . ILE A 1 85 ? 1.261 5.500 12.002 1.00 91.31 85 ILE A N 1
ATOM 647 C CA . ILE A 1 85 ? 2.473 5.027 11.323 1.00 91.31 85 ILE A CA 1
ATOM 648 C C . ILE A 1 85 ? 2.098 4.097 10.162 1.00 91.31 85 ILE A C 1
ATOM 650 O O . ILE A 1 85 ? 2.595 4.287 9.058 1.00 91.31 85 ILE A O 1
ATOM 654 N N . ALA A 1 86 ? 1.169 3.152 10.369 1.00 89.69 86 ALA A N 1
ATOM 655 C CA . ALA A 1 86 ? 0.698 2.269 9.299 1.00 89.69 86 ALA A CA 1
ATOM 656 C C . ALA A 1 86 ? 0.091 3.069 8.137 1.00 89.69 86 ALA A C 1
ATOM 658 O O . ALA A 1 86 ? 0.408 2.821 6.978 1.00 89.69 86 ALA A O 1
ATOM 659 N N . ILE A 1 87 ? -0.738 4.069 8.459 1.00 91.62 87 ILE A N 1
ATOM 660 C CA . ILE A 1 87 ? -1.350 4.965 7.468 1.00 91.62 87 ILE A CA 1
ATOM 661 C C . ILE A 1 87 ? -0.268 5.744 6.708 1.00 91.62 87 ILE A C 1
ATOM 663 O O . ILE A 1 87 ? -0.309 5.798 5.482 1.00 91.62 87 ILE A O 1
ATOM 667 N N . GLY A 1 88 ? 0.721 6.300 7.414 1.00 90.56 88 GLY A N 1
ATOM 668 C CA . GLY A 1 88 ? 1.846 7.012 6.806 1.00 90.56 88 GLY A CA 1
ATOM 669 C C . GLY A 1 88 ? 2.649 6.135 5.843 1.00 90.56 88 GLY A C 1
ATOM 670 O O . GLY A 1 88 ? 2.956 6.571 4.737 1.00 90.56 88 GLY A O 1
ATOM 671 N N . CYS A 1 89 ? 2.912 4.878 6.212 1.00 92.31 89 CYS A N 1
ATOM 672 C CA . CYS A 1 89 ? 3.582 3.910 5.343 1.00 92.31 89 CYS A CA 1
ATOM 673 C C . CYS A 1 89 ? 2.782 3.616 4.062 1.00 92.31 89 CYS A C 1
ATOM 675 O O . CYS A 1 89 ? 3.366 3.571 2.984 1.00 92.31 89 CYS A O 1
ATOM 677 N N . LEU A 1 90 ? 1.455 3.480 4.147 1.00 90.62 90 LEU A N 1
ATOM 678 C CA . LEU A 1 90 ? 0.599 3.262 2.971 1.00 90.62 90 LEU A CA 1
ATOM 679 C C . LEU A 1 90 ? 0.556 4.488 2.053 1.00 90.62 90 LEU A C 1
ATOM 681 O O . LEU A 1 90 ? 0.600 4.349 0.835 1.00 90.62 90 LEU A O 1
ATOM 685 N N . ILE A 1 91 ? 0.511 5.695 2.627 1.00 92.38 91 ILE A N 1
ATOM 686 C CA . ILE A 1 91 ? 0.584 6.940 1.851 1.00 92.38 91 ILE A CA 1
ATOM 687 C C . ILE A 1 91 ? 1.941 7.038 1.149 1.00 92.38 91 ILE A C 1
ATOM 689 O O . ILE A 1 91 ? 1.986 7.328 -0.042 1.00 92.38 91 ILE A O 1
ATOM 693 N N . ALA A 1 92 ? 3.041 6.745 1.845 1.00 88.50 92 ALA A N 1
ATOM 694 C CA . ALA A 1 92 ? 4.370 6.727 1.241 1.00 88.50 92 ALA A CA 1
ATOM 695 C C . ALA A 1 92 ? 4.457 5.699 0.099 1.00 88.50 92 ALA A C 1
ATOM 697 O O . ALA A 1 92 ? 4.943 6.024 -0.981 1.00 88.50 92 ALA A O 1
ATOM 698 N N . ALA A 1 93 ? 3.903 4.500 0.296 1.00 86.81 93 ALA A N 1
ATOM 699 C CA . ALA A 1 93 ? 3.821 3.467 -0.735 1.00 86.81 93 ALA A CA 1
ATOM 700 C C . ALA A 1 93 ? 3.014 3.912 -1.971 1.00 86.81 93 ALA A C 1
ATOM 702 O O . ALA A 1 93 ? 3.309 3.480 -3.081 1.00 86.81 93 ALA A O 1
ATOM 703 N N . ALA A 1 94 ? 2.020 4.789 -1.797 1.00 89.12 94 ALA A N 1
ATOM 704 C CA . ALA A 1 94 ? 1.251 5.365 -2.897 1.00 89.12 94 ALA A CA 1
ATOM 705 C C . ALA A 1 94 ? 1.970 6.531 -3.597 1.00 89.12 94 ALA A C 1
ATOM 707 O O . ALA A 1 94 ? 1.891 6.665 -4.813 1.00 89.12 94 ALA A O 1
ATOM 708 N N . VAL A 1 95 ? 2.653 7.394 -2.843 1.00 88.19 95 VAL A N 1
ATOM 709 C CA . VAL A 1 95 ? 3.207 8.658 -3.355 1.00 88.19 95 VAL A CA 1
ATOM 710 C C . VAL A 1 95 ? 4.584 8.480 -3.990 1.00 88.19 95 VAL A C 1
ATOM 712 O O . VAL A 1 95 ? 4.859 9.093 -5.018 1.00 88.19 95 VAL A O 1
ATOM 715 N N . VAL A 1 96 ? 5.448 7.637 -3.420 1.00 83.75 96 VAL A N 1
ATOM 716 C CA . VAL A 1 96 ? 6.825 7.447 -3.910 1.00 83.75 96 VAL A CA 1
ATOM 717 C C . VAL A 1 96 ? 6.874 7.023 -5.392 1.00 83.75 96 VAL A C 1
ATOM 719 O O . VAL A 1 96 ? 7.621 7.655 -6.142 1.00 83.75 96 VAL A O 1
ATOM 722 N N . PRO A 1 97 ? 6.041 6.075 -5.873 1.00 76.56 97 PRO A N 1
ATOM 723 C CA . PRO A 1 97 ? 5.989 5.729 -7.298 1.00 76.56 97 PRO A CA 1
ATOM 724 C C . PRO A 1 97 ? 5.505 6.882 -8.192 1.00 76.56 97 PRO A C 1
ATOM 726 O O . PRO A 1 97 ? 5.941 7.018 -9.332 1.00 76.56 97 PRO A O 1
ATOM 729 N N . LEU A 1 98 ? 4.615 7.744 -7.682 1.00 79.44 98 LEU A N 1
ATOM 730 C CA . LEU A 1 98 ? 4.099 8.902 -8.423 1.00 79.44 98 LEU A CA 1
ATOM 731 C C . LEU A 1 98 ? 5.150 10.013 -8.558 1.00 79.44 98 LEU A C 1
ATOM 733 O O . LEU A 1 98 ? 5.187 10.709 -9.571 1.00 79.44 98 LEU A O 1
ATOM 737 N N . ILE A 1 99 ? 6.026 10.169 -7.561 1.00 74.94 99 ILE A N 1
ATOM 738 C CA . ILE A 1 99 ? 7.172 11.085 -7.641 1.00 74.94 99 ILE A CA 1
ATOM 739 C C . ILE A 1 99 ? 8.182 10.566 -8.666 1.00 74.94 99 ILE A C 1
ATOM 741 O O . ILE A 1 99 ? 8.619 11.327 -9.528 1.00 74.94 99 ILE A O 1
ATOM 745 N N . GLY A 1 100 ? 8.504 9.269 -8.621 1.00 66.81 100 GLY A N 1
ATOM 746 C CA . GLY A 1 100 ? 9.349 8.628 -9.629 1.00 66.81 100 GLY A CA 1
ATOM 747 C C . GLY A 1 100 ? 8.803 8.822 -11.045 1.00 66.81 100 GLY A C 1
ATOM 748 O O . GLY A 1 100 ? 9.536 9.204 -11.955 1.00 66.81 100 GLY A O 1
ATOM 749 N N . TYR A 1 101 ? 7.489 8.690 -11.226 1.00 69.19 101 TYR A N 1
ATOM 750 C CA . TYR A 1 101 ? 6.833 8.985 -12.500 1.00 69.19 101 TYR A CA 1
ATOM 751 C C . TYR A 1 101 ? 7.035 10.413 -12.990 1.00 69.19 101 TYR A C 1
ATOM 753 O O . TYR A 1 101 ? 7.417 10.608 -14.142 1.00 69.19 101 TYR A O 1
ATOM 761 N N . ALA A 1 102 ? 6.790 11.403 -12.132 1.00 66.62 102 ALA A N 1
ATOM 762 C CA . ALA A 1 102 ? 6.925 12.806 -12.508 1.00 66.62 102 ALA A CA 1
ATOM 763 C C . ALA A 1 102 ? 8.353 13.144 -12.975 1.00 66.62 102 ALA A C 1
ATOM 765 O O . ALA A 1 102 ? 8.532 14.017 -13.820 1.00 66.62 102 ALA A O 1
ATOM 766 N N . ILE A 1 103 ? 9.356 12.434 -12.449 1.00 63.50 103 ILE A N 1
ATOM 767 C CA . ILE A 1 103 ? 10.773 12.644 -12.762 1.00 63.50 103 ILE A CA 1
ATOM 768 C C . ILE A 1 103 ? 11.205 11.857 -14.011 1.00 63.50 103 ILE A C 1
ATOM 770 O O . ILE A 1 103 ? 11.965 12.374 -14.826 1.00 63.50 103 ILE A O 1
ATOM 774 N N . TYR A 1 104 ? 10.732 10.617 -14.182 1.00 62.12 104 TYR A N 1
ATOM 775 C CA . TYR A 1 104 ? 11.240 9.689 -15.205 1.00 62.12 104 TYR A CA 1
ATOM 776 C C . TYR A 1 104 ? 10.262 9.389 -16.357 1.00 62.12 104 TYR A C 1
ATOM 778 O O . TYR A 1 104 ? 10.593 8.612 -17.257 1.00 62.12 104 TYR A O 1
ATOM 786 N N . GLY A 1 105 ? 9.055 9.961 -16.338 1.00 54.31 105 GLY A N 1
ATOM 787 C CA . GLY A 1 105 ? 8.110 10.024 -17.461 1.00 54.31 105 GLY A CA 1
ATOM 788 C C . GLY A 1 105 ? 7.513 8.698 -17.951 1.00 54.31 105 GLY A C 1
ATOM 789 O O . GLY A 1 105 ? 6.799 8.690 -18.950 1.00 54.31 105 GLY A O 1
ATOM 790 N N . THR A 1 106 ? 7.790 7.570 -17.293 1.00 55.19 106 THR A N 1
ATOM 791 C CA . THR A 1 106 ? 7.426 6.231 -17.788 1.00 55.19 106 THR A CA 1
ATOM 792 C C . THR A 1 106 ? 6.717 5.410 -16.715 1.00 55.19 106 THR A C 1
ATOM 794 O O . THR A 1 106 ? 7.335 4.678 -15.948 1.00 55.19 106 THR A O 1
ATOM 797 N N . LEU A 1 107 ? 5.392 5.545 -16.678 1.00 54.94 107 LEU A N 1
ATOM 798 C CA . LEU A 1 107 ? 4.487 4.592 -16.047 1.00 54.94 107 LEU A CA 1
ATOM 799 C C . LEU A 1 107 ? 3.410 4.250 -17.075 1.00 54.94 107 LEU A C 1
ATOM 801 O O . LEU A 1 107 ? 2.594 5.101 -17.429 1.00 54.94 107 LEU A O 1
ATOM 805 N N . GLY A 1 108 ? 3.388 3.017 -17.563 1.00 56.03 108 GLY A N 1
ATOM 806 C CA . GLY A 1 108 ? 2.238 2.490 -18.277 1.00 56.03 108 GLY A CA 1
ATOM 807 C C . GLY A 1 108 ? 1.004 2.462 -17.368 1.00 56.03 108 GLY A C 1
ATOM 808 O O . GLY A 1 108 ? 1.128 2.492 -16.141 1.00 56.03 108 GLY A O 1
ATOM 809 N N . PRO A 1 109 ? -0.212 2.357 -17.930 1.00 61.50 109 PRO A N 1
ATOM 810 C CA . PRO A 1 109 ? -1.462 2.431 -17.165 1.00 61.50 109 PRO A CA 1
ATOM 811 C C . PRO A 1 109 ? -1.542 1.425 -16.006 1.00 61.50 109 PRO A C 1
ATOM 813 O O . PRO A 1 109 ? -2.119 1.718 -14.960 1.00 61.50 109 PRO A O 1
ATOM 816 N N . ALA A 1 110 ? -0.918 0.253 -16.170 1.00 64.69 110 ALA A N 1
ATOM 817 C CA . ALA A 1 110 ? -0.860 -0.785 -15.146 1.00 64.69 110 ALA A CA 1
ATOM 818 C C . ALA A 1 110 ? -0.100 -0.350 -13.882 1.00 64.69 110 ALA A C 1
ATOM 820 O O . ALA A 1 110 ? -0.383 -0.837 -12.788 1.00 64.69 110 ALA A O 1
ATOM 821 N N . ALA A 1 111 ? 0.816 0.606 -14.015 1.00 66.50 111 ALA A N 1
ATOM 822 C CA . ALA A 1 111 ? 1.649 1.074 -12.925 1.00 66.50 111 ALA A CA 1
ATOM 823 C C . ALA A 1 111 ? 0.911 1.909 -11.879 1.00 66.50 111 ALA A C 1
ATOM 825 O O . ALA A 1 111 ? 1.376 2.070 -10.751 1.00 66.50 111 ALA A O 1
ATOM 826 N N . LEU A 1 112 ? -0.278 2.399 -12.231 1.00 76.31 112 LEU A N 1
ATOM 827 C CA . LEU A 1 112 ? -1.138 3.150 -11.328 1.00 76.31 112 LEU A CA 1
ATOM 828 C C . LEU A 1 112 ? -1.952 2.241 -10.397 1.00 76.31 112 LEU A C 1
ATOM 830 O O . LEU A 1 112 ? -2.439 2.709 -9.370 1.00 76.31 112 LEU A O 1
ATOM 834 N N . PHE A 1 113 ? -2.075 0.941 -10.688 1.00 80.44 113 PHE A N 1
ATOM 835 C CA . PHE A 1 113 ? -2.869 0.037 -9.851 1.00 80.44 113 PHE A CA 1
ATOM 836 C C . PHE A 1 113 ? -2.312 -0.088 -8.430 1.00 80.44 113 PHE A C 1
ATOM 838 O O . PHE A 1 113 ? -3.076 -0.001 -7.468 1.00 80.44 113 PHE A O 1
ATOM 845 N N . ALA A 1 114 ? -0.991 -0.234 -8.284 1.00 82.19 114 ALA A N 1
ATOM 846 C CA . ALA A 1 114 ? -0.332 -0.285 -6.980 1.00 82.19 114 ALA A CA 1
ATOM 847 C C . ALA A 1 114 ? -0.595 0.978 -6.130 1.00 82.19 114 ALA A C 1
ATOM 849 O O . ALA A 1 114 ? -1.141 0.840 -5.031 1.00 82.19 114 ALA A O 1
ATOM 850 N N . PRO A 1 115 ? -0.293 2.208 -6.597 1.00 85.44 115 PRO A N 1
ATOM 851 C CA . PRO A 1 115 ? -0.534 3.412 -5.809 1.00 85.44 115 PRO A CA 1
ATOM 852 C C . PRO A 1 115 ? -2.024 3.679 -5.554 1.00 85.44 115 PRO A C 1
ATOM 854 O O . PRO A 1 115 ? -2.365 4.138 -4.465 1.00 85.44 115 PRO A O 1
ATOM 857 N N . ILE A 1 116 ? -2.928 3.324 -6.477 1.00 89.25 116 ILE A N 1
ATOM 858 C CA . ILE A 1 116 ? -4.382 3.414 -6.248 1.00 89.25 116 ILE A CA 1
ATOM 859 C C . ILE A 1 116 ? -4.812 2.494 -5.101 1.00 89.25 116 ILE A C 1
ATOM 861 O O . ILE A 1 116 ? -5.533 2.929 -4.202 1.00 89.25 116 ILE A O 1
ATOM 865 N N . LEU A 1 117 ? -4.359 1.237 -5.095 1.00 89.94 117 LEU A N 1
ATOM 866 C CA . LEU A 1 117 ? -4.681 0.281 -4.032 1.00 89.94 117 LEU A CA 1
ATOM 867 C C . LEU A 1 117 ? -4.115 0.726 -2.678 1.00 89.94 117 LEU A C 1
ATOM 869 O O . LEU A 1 117 ? -4.811 0.643 -1.664 1.00 89.94 117 LEU A O 1
ATOM 873 N N . MET A 1 118 ? -2.894 1.266 -2.658 1.00 91.75 118 MET A N 1
ATOM 874 C CA . MET A 1 118 ? -2.288 1.816 -1.442 1.00 91.75 118 MET A CA 1
ATOM 875 C C . MET A 1 118 ? -3.048 3.042 -0.924 1.00 91.75 118 MET A C 1
ATOM 877 O O . MET A 1 118 ? -3.339 3.125 0.270 1.00 91.75 118 MET A O 1
ATOM 881 N N . ALA A 1 119 ? -3.453 3.957 -1.809 1.00 92.31 119 ALA A N 1
ATOM 882 C CA . ALA A 1 119 ? -4.261 5.118 -1.447 1.00 92.31 119 ALA A CA 1
ATOM 883 C C . ALA A 1 119 ? -5.650 4.712 -0.925 1.00 92.31 119 ALA A C 1
ATOM 885 O O . ALA A 1 119 ? -6.110 5.239 0.090 1.00 92.31 119 ALA A O 1
ATOM 886 N N . ALA A 1 120 ? -6.300 3.731 -1.560 1.00 93.62 120 ALA A N 1
ATOM 887 C CA . ALA A 1 120 ? -7.573 3.177 -1.104 1.00 93.62 120 ALA A CA 1
ATOM 888 C C . ALA A 1 120 ? -7.443 2.512 0.277 1.00 93.62 120 ALA A C 1
ATOM 890 O O . ALA A 1 120 ? -8.289 2.709 1.157 1.00 93.62 120 ALA A O 1
ATOM 891 N N . SER A 1 121 ? -6.354 1.773 0.508 1.00 93.00 121 SER A N 1
ATOM 892 C CA . SER A 1 121 ? -6.038 1.202 1.818 1.00 93.00 121 SER A CA 1
ATOM 893 C C . SER A 1 121 ? -5.820 2.285 2.882 1.00 93.00 121 SER A C 1
ATOM 895 O O . SER A 1 121 ? -6.424 2.232 3.954 1.00 93.00 121 SER A O 1
ATOM 897 N N . ALA A 1 122 ? -5.039 3.325 2.579 1.00 92.50 122 ALA A N 1
ATOM 898 C CA . ALA A 1 122 ? -4.818 4.442 3.493 1.00 92.50 122 ALA A CA 1
ATOM 899 C C . ALA A 1 122 ? -6.128 5.173 3.834 1.00 92.50 122 ALA A C 1
ATOM 901 O O . ALA A 1 122 ? -6.416 5.416 5.007 1.00 92.50 122 ALA A O 1
ATOM 902 N N . ALA A 1 123 ? -6.962 5.472 2.834 1.00 93.88 123 ALA A N 1
ATOM 903 C CA . ALA A 1 123 ? -8.248 6.139 3.029 1.00 93.88 123 ALA A CA 1
ATOM 904 C C . ALA A 1 123 ? -9.193 5.314 3.917 1.00 93.88 123 ALA A C 1
ATOM 906 O O . ALA A 1 123 ? -9.788 5.832 4.865 1.00 93.88 123 ALA A O 1
ATOM 907 N N . THR A 1 124 ? -9.290 4.009 3.658 1.00 91.38 124 THR A N 1
ATOM 908 C CA . THR A 1 124 ? -10.110 3.099 4.471 1.00 91.38 124 THR A CA 1
ATOM 909 C C . THR A 1 124 ? -9.569 2.951 5.895 1.00 91.38 124 THR A C 1
ATOM 911 O O . THR A 1 124 ? -10.357 2.958 6.844 1.00 91.38 124 THR A O 1
ATOM 914 N N . ALA A 1 125 ? -8.246 2.919 6.079 1.00 89.75 125 ALA A N 1
ATOM 915 C CA . ALA A 1 125 ? -7.610 2.921 7.395 1.00 89.75 125 ALA A CA 1
ATOM 916 C C . ALA A 1 125 ? -7.869 4.225 8.179 1.00 89.75 125 ALA A C 1
ATOM 918 O O . ALA A 1 125 ? -8.143 4.169 9.379 1.00 89.75 125 ALA A O 1
ATOM 919 N N . ILE A 1 126 ? -7.872 5.389 7.517 1.00 92.38 126 ILE A N 1
ATOM 920 C CA . ILE A 1 126 ? -8.231 6.680 8.131 1.00 92.38 126 ILE A CA 1
ATOM 921 C C . ILE A 1 126 ? -9.694 6.676 8.590 1.00 92.38 126 ILE A C 1
ATOM 923 O O . ILE A 1 126 ? -9.991 7.068 9.722 1.00 92.38 126 ILE A O 1
ATOM 927 N N . LEU A 1 127 ? -10.616 6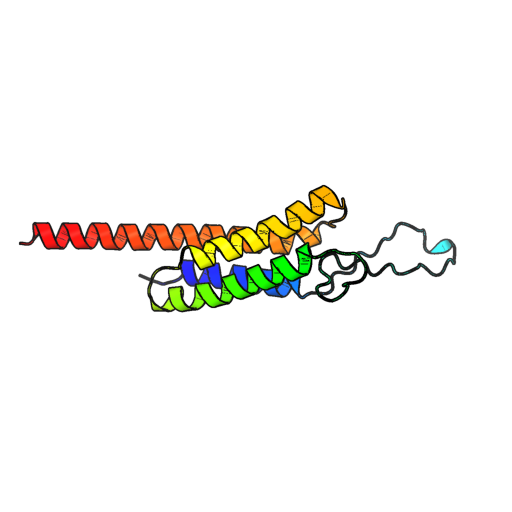.220 7.737 1.00 90.94 127 LEU A N 1
ATOM 928 C CA . LEU A 1 127 ? -12.038 6.125 8.083 1.00 90.94 127 LEU A CA 1
ATOM 929 C C . LEU A 1 127 ? -12.266 5.177 9.263 1.00 90.94 127 LEU A C 1
ATOM 931 O O . LEU A 1 127 ? -13.033 5.492 10.176 1.00 90.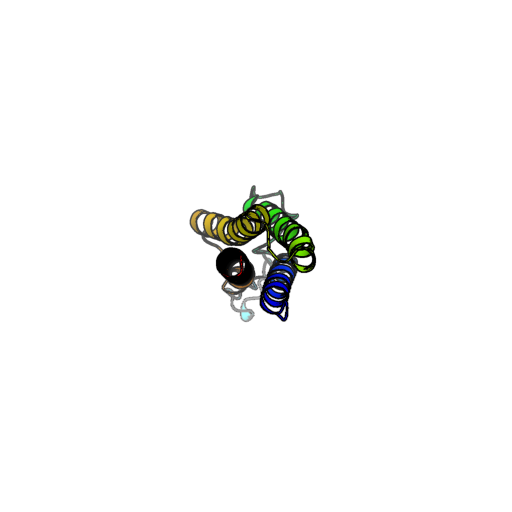94 127 LEU A O 1
ATOM 935 N N . TRP A 1 128 ? -11.568 4.043 9.275 1.00 89.56 128 TRP A N 1
ATOM 936 C CA . TRP A 1 128 ? -11.593 3.106 10.389 1.00 89.56 128 TRP A CA 1
ATOM 937 C C . TRP A 1 128 ? -11.084 3.748 11.687 1.00 89.56 128 TRP A C 1
ATOM 939 O O . TRP A 1 128 ? -11.789 3.697 12.695 1.00 89.56 128 TRP A O 1
ATOM 949 N N . HIS A 1 129 ? -9.932 4.425 11.655 1.00 87.50 129 HIS A N 1
ATOM 950 C CA . HIS A 1 129 ? -9.374 5.122 12.817 1.00 87.50 129 HIS A CA 1
ATOM 951 C C . HIS A 1 129 ? -10.345 6.169 13.388 1.00 87.50 129 HIS A C 1
ATOM 953 O O . HIS A 1 129 ? -10.605 6.197 14.591 1.00 87.50 129 HIS A O 1
ATOM 959 N N . ARG A 1 130 ? -10.937 7.004 12.522 1.00 87.25 130 ARG A N 1
ATOM 960 C CA . ARG A 1 130 ? -11.907 8.036 12.928 1.00 87.25 130 ARG A CA 1
ATOM 961 C C . ARG A 1 130 ? -13.156 7.437 13.566 1.00 87.25 130 ARG A C 1
ATOM 963 O O . ARG A 1 130 ? -13.625 7.945 14.582 1.00 87.25 130 ARG A O 1
ATOM 970 N N . ARG A 1 131 ? -13.683 6.354 12.989 1.00 85.81 131 ARG A N 1
ATOM 971 C CA . ARG A 1 131 ? -14.891 5.688 13.491 1.00 85.81 131 ARG A CA 1
ATOM 972 C C . ARG A 1 131 ? -14.691 5.123 14.896 1.00 85.81 131 ARG A C 1
ATOM 974 O O . ARG A 1 131 ? -15.578 5.252 15.734 1.00 85.81 131 ARG A O 1
ATOM 981 N N . GLU A 1 132 ? -13.541 4.512 15.149 1.00 84.00 132 GLU A N 1
ATOM 982 C CA . GLU A 1 132 ? -13.225 3.910 16.448 1.00 84.00 132 GLU A CA 1
ATOM 983 C C . GLU A 1 132 ? -13.050 4.992 17.517 1.00 84.00 132 GLU A C 1
ATOM 985 O O . GLU A 1 132 ? -13.660 4.909 18.582 1.00 84.00 132 GLU A O 1
ATOM 990 N N . ASN A 1 133 ? -12.338 6.081 17.204 1.00 80.06 133 ASN A N 1
ATOM 991 C CA . ASN A 1 133 ? -12.202 7.221 18.117 1.00 80.06 133 ASN A CA 1
ATOM 992 C C . ASN A 1 133 ? -13.557 7.865 18.457 1.00 80.06 133 ASN A C 1
ATOM 994 O O . ASN A 1 133 ? -13.811 8.176 19.622 1.00 80.06 133 ASN A O 1
ATOM 998 N N . ALA A 1 134 ? -14.445 8.021 17.468 1.00 80.38 134 ALA A N 1
ATOM 999 C CA . ALA A 1 134 ? -15.796 8.531 17.692 1.00 80.38 134 ALA A CA 1
ATOM 1000 C C . ALA A 1 134 ? -16.602 7.610 18.623 1.00 80.38 134 ALA A C 1
ATOM 1002 O O . ALA A 1 134 ? -17.220 8.090 19.572 1.00 80.38 134 ALA A O 1
ATOM 1003 N N . TYR A 1 135 ? -16.530 6.289 18.411 1.00 76.00 135 TYR A N 1
ATOM 1004 C CA . TYR A 1 135 ? -17.199 5.305 19.264 1.00 76.00 135 TYR A CA 1
ATOM 1005 C C . TYR A 1 135 ? -16.728 5.390 20.724 1.00 76.00 135 TYR A C 1
ATOM 1007 O O . TYR A 1 135 ? -17.551 5.420 21.646 1.00 76.00 135 TYR A O 1
ATOM 1015 N N . PHE A 1 136 ? -15.414 5.495 20.952 1.00 72.25 136 PHE A N 1
ATOM 1016 C CA . PHE A 1 136 ? -14.861 5.650 22.300 1.00 72.25 136 PHE A CA 1
ATOM 1017 C C . PHE A 1 136 ? -15.292 6.961 22.974 1.00 72.25 136 PHE A C 1
ATOM 1019 O O . PHE A 1 136 ? -15.599 6.946 24.168 1.00 72.25 136 PHE A O 1
ATOM 1026 N N . ALA A 1 137 ? -15.373 8.070 22.234 1.00 72.81 137 ALA A N 1
ATOM 1027 C CA . ALA A 1 137 ? -15.824 9.359 22.765 1.00 72.81 137 ALA A CA 1
ATOM 1028 C C . ALA A 1 137 ? -17.298 9.326 23.216 1.00 72.81 137 ALA A C 1
ATOM 1030 O O . ALA A 1 137 ? -17.618 9.757 24.326 1.00 72.81 137 ALA A O 1
ATOM 1031 N N . THR A 1 138 ? -18.190 8.732 22.413 1.00 72.50 138 THR A N 1
ATOM 1032 C CA . THR A 1 138 ? -19.604 8.535 22.792 1.00 72.50 138 THR A CA 1
ATOM 1033 C C . THR A 1 138 ? -19.784 7.594 23.981 1.00 72.50 138 THR A C 1
ATOM 1035 O O . THR A 1 138 ? -20.690 7.771 24.789 1.00 72.50 138 THR A O 1
ATOM 1038 N N . ARG A 1 139 ? -18.919 6.584 24.130 1.00 68.81 139 ARG A N 1
ATOM 1039 C CA . ARG A 1 139 ? -19.010 5.654 25.263 1.00 68.81 139 ARG A CA 1
ATOM 1040 C C . ARG A 1 139 ? -18.575 6.310 26.572 1.00 68.81 139 ARG A C 1
ATOM 1042 O O . ARG A 1 139 ? -19.227 6.105 27.586 1.00 68.81 139 ARG A O 1
ATOM 1049 N N . LYS A 1 140 ? -17.501 7.107 26.548 1.00 65.06 140 LYS A N 1
ATOM 1050 C CA . LYS A 1 140 ? -17.026 7.845 27.730 1.00 65.06 140 LYS A CA 1
ATOM 1051 C C . LYS A 1 140 ? -18.060 8.852 28.231 1.00 65.06 140 LYS A C 1
ATOM 1053 O O . LYS A 1 140 ? -18.307 8.905 29.426 1.00 65.06 140 LYS A O 1
ATOM 1058 N N . THR A 1 141 ? -18.678 9.609 27.329 1.00 66.44 141 THR A N 1
ATOM 1059 C CA . THR A 1 141 ? -19.710 10.598 27.690 1.00 66.44 141 THR A CA 1
ATOM 1060 C C . THR A 1 141 ? -20.943 9.948 28.313 1.00 66.44 141 THR A C 1
ATOM 1062 O O . THR A 1 141 ? -21.431 10.444 29.321 1.00 66.44 141 THR A O 1
ATOM 1065 N N . LYS A 1 142 ? -21.387 8.796 27.792 1.00 62.78 142 LYS A N 1
ATOM 1066 C CA . LYS A 1 142 ? -22.521 8.058 28.364 1.00 62.78 142 LYS A CA 1
ATOM 1067 C C . LYS A 1 142 ? -22.251 7.525 29.780 1.00 62.78 142 LYS A C 1
ATOM 1069 O O . LYS A 1 142 ? -23.123 7.613 30.633 1.00 62.78 142 LYS A O 1
ATOM 1074 N N . VAL A 1 143 ? -21.041 7.027 30.046 1.00 63.22 143 VAL A N 1
ATOM 1075 C CA . VAL A 1 143 ? -20.646 6.561 31.393 1.00 63.22 143 VAL A CA 1
ATOM 1076 C C . VAL A 1 143 ? -20.576 7.719 32.394 1.00 63.22 143 VAL A C 1
ATOM 1078 O O . VAL A 1 143 ? -20.932 7.542 33.550 1.00 63.22 143 VAL A O 1
ATOM 1081 N N . VAL A 1 144 ? -20.151 8.910 31.958 1.00 64.75 144 VAL A N 1
ATOM 1082 C CA . VAL A 1 144 ? -20.106 10.106 32.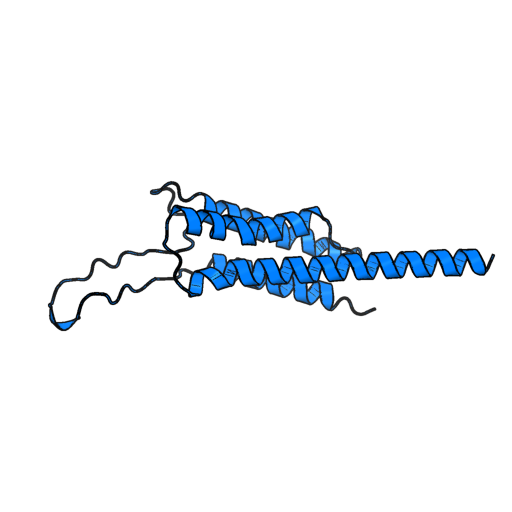819 1.00 64.75 144 VAL A CA 1
ATOM 1083 C C . VAL A 1 144 ? -21.503 10.656 33.119 1.00 64.75 144 VAL A C 1
ATOM 1085 O O . VAL A 1 144 ? -21.690 11.222 34.181 1.00 64.75 144 VAL A O 1
ATOM 1088 N N . SER A 1 145 ? -22.488 10.493 32.227 1.00 61.91 145 SER A N 1
ATOM 1089 C CA . SER A 1 145 ? -23.871 10.927 32.493 1.00 61.91 145 SER A CA 1
ATOM 1090 C C . SER A 1 145 ? -24.689 9.960 33.358 1.00 61.91 145 SER A C 1
ATOM 1092 O O . SER A 1 145 ? -25.775 10.320 33.798 1.00 61.91 145 SER A O 1
ATOM 1094 N N . GLU A 1 146 ? -24.222 8.720 33.532 1.00 58.00 146 GLU A N 1
ATOM 1095 C CA . GLU A 1 146 ? -24.875 7.692 34.362 1.00 58.00 146 GLU A CA 1
ATOM 1096 C C . GLU A 1 146 ? -24.330 7.663 35.811 1.00 58.00 146 GLU A C 1
ATOM 1098 O O . GLU A 1 146 ? -24.805 6.871 36.626 1.00 58.00 146 GLU A O 1
ATOM 1103 N N . HIS A 1 147 ? -23.362 8.530 36.137 1.00 52.00 147 HIS A N 1
ATOM 1104 C CA . HIS A 1 147 ? -22.795 8.746 37.473 1.00 52.00 147 HIS A CA 1
ATOM 1105 C C . HIS A 1 147 ? -23.059 10.171 37.956 1.00 52.00 147 HIS A C 1
ATOM 1107 O O . HIS A 1 147 ? -23.234 10.324 39.184 1.00 52.00 147 HIS A O 1
#

pLDDT: mean 73.67, std 16.75, range [41.16, 93.94]

Sequence (147 aa):
MKRWLGAVAVVFAVGGVVVMLLPTLEMRWLVDPSLGVEMPMTRHSWFDPLLLGYARFDAPLSLIAGVAGVILLLPGLRRGSPSWIAIGCLIAAAVVPLIGYAIYGTLGPAALFAPILMAASAATAILWHRRENAYFATRKTKVVSEH

Foldseek 3Di:
DDLVLLVLLLVLLVVLLVLLPDQDQPPPPVDDVVPVDPDPSPSPRLQDLPCPPPVLVLNVQLNVLSVQLNVQSVVCSVVQAGDPSSLVSLQSNLVSSVVVCVVPVDDDPSNNSNSVSSVVSSVSNVVSRVVSVVVVVVVVVVVVVVD